Protein AF-A0A2M7I496-F1 (afdb_monomer_lite)

Radius of gyration: 19.49 Å; chains: 1; bounding box: 47×35×45 Å

Structure (mmCIF, N/CA/C/O backbone):
data_AF-A0A2M7I496-F1
#
_entry.id   AF-A0A2M7I496-F1
#
loop_
_atom_site.group_PDB
_atom_site.id
_atom_site.type_symbol
_atom_site.label_atom_id
_atom_site.label_alt_id
_atom_site.label_comp_id
_atom_site.label_asym_id
_atom_site.label_entity_id
_atom_site.label_seq_id
_atom_site.pdbx_PDB_ins_code
_atom_site.Cartn_x
_atom_site.Cartn_y
_atom_site.Cartn_z
_atom_site.occupancy
_atom_site.B_iso_or_equiv
_atom_site.auth_seq_id
_atom_site.auth_comp_id
_atom_site.auth_asym_id
_atom_site.auth_atom_id
_atom_site.pdbx_PDB_model_num
ATOM 1 N N . MET A 1 1 ? 24.274 7.332 -17.872 1.00 49.00 1 MET A N 1
ATOM 2 C CA . MET A 1 1 ? 23.935 6.160 -17.037 1.00 49.00 1 MET A CA 1
ATOM 3 C C . MET A 1 1 ? 22.418 6.101 -16.946 1.00 49.00 1 MET A C 1
ATOM 5 O O . MET A 1 1 ? 21.825 7.113 -16.592 1.00 49.00 1 MET A O 1
ATOM 9 N N . ASP A 1 2 ? 21.800 5.009 -17.392 1.00 77.88 2 ASP A N 1
ATOM 10 C CA . ASP A 1 2 ? 20.340 4.876 -17.510 1.00 77.88 2 ASP A CA 1
ATOM 11 C C . ASP A 1 2 ? 19.653 5.018 -16.134 1.00 77.88 2 ASP A C 1
ATOM 13 O O . ASP A 1 2 ? 19.984 4.294 -15.193 1.00 77.88 2 ASP A O 1
ATOM 17 N N . LYS A 1 3 ? 18.731 5.982 -15.988 1.00 74.06 3 LYS A N 1
ATOM 18 C CA . LYS A 1 3 ? 18.031 6.258 -14.717 1.00 74.06 3 LYS A CA 1
ATOM 19 C C . LYS A 1 3 ? 17.221 5.048 -14.246 1.00 74.06 3 LYS A C 1
ATOM 21 O O . LYS A 1 3 ? 17.207 4.768 -13.048 1.00 74.06 3 LYS A O 1
ATOM 26 N N . ASN A 1 4 ? 16.631 4.299 -15.181 1.00 83.25 4 ASN A N 1
ATOM 27 C CA . ASN A 1 4 ? 15.851 3.100 -14.876 1.00 83.25 4 ASN A CA 1
ATOM 28 C C . ASN A 1 4 ? 16.735 2.002 -14.274 1.00 83.25 4 ASN A C 1
ATOM 30 O O . ASN A 1 4 ? 16.333 1.311 -13.339 1.00 83.25 4 ASN A O 1
ATOM 34 N N . LYS A 1 5 ? 17.977 1.894 -14.754 1.00 86.38 5 LYS A N 1
ATOM 35 C CA . LYS A 1 5 ? 18.967 0.975 -14.193 1.00 86.38 5 LYS A CA 1
ATOM 36 C C . LYS A 1 5 ? 19.312 1.343 -12.747 1.00 86.38 5 LYS A C 1
ATOM 38 O O . LYS A 1 5 ? 19.296 0.476 -11.881 1.00 86.38 5 LYS A O 1
ATOM 43 N N . LYS A 1 6 ? 19.523 2.634 -12.464 1.00 89.19 6 LYS A N 1
ATOM 44 C CA . LYS A 1 6 ? 19.881 3.115 -11.119 1.00 89.19 6 LYS A CA 1
ATOM 45 C C . LYS A 1 6 ? 18.784 2.853 -10.078 1.00 89.19 6 LYS A C 1
ATOM 47 O O . LYS A 1 6 ? 19.089 2.414 -8.972 1.00 89.19 6 LYS A O 1
ATOM 52 N N . ILE A 1 7 ? 17.514 3.115 -10.401 1.00 91.38 7 ILE A N 1
ATOM 53 C CA . ILE A 1 7 ? 16.410 2.850 -9.460 1.00 91.38 7 ILE A CA 1
ATOM 54 C C . ILE A 1 7 ? 16.188 1.343 -9.258 1.00 91.38 7 ILE A C 1
ATOM 56 O O . ILE A 1 7 ? 15.962 0.908 -8.129 1.00 91.38 7 ILE A O 1
ATOM 60 N N . LYS A 1 8 ? 16.346 0.527 -10.312 1.00 92.88 8 LYS A N 1
ATOM 61 C CA . LYS A 1 8 ? 16.285 -0.939 -10.205 1.00 92.88 8 LYS A CA 1
ATOM 62 C C . LYS A 1 8 ? 17.378 -1.477 -9.278 1.00 92.88 8 LYS A C 1
ATOM 64 O O . LYS A 1 8 ? 17.074 -2.247 -8.373 1.00 92.88 8 LYS A O 1
ATOM 69 N N . GLU A 1 9 ? 18.618 -1.017 -9.443 1.00 92.56 9 GLU A N 1
ATOM 70 C CA . GLU A 1 9 ? 19.739 -1.343 -8.546 1.00 92.56 9 GLU A CA 1
ATOM 71 C C . GLU A 1 9 ? 19.447 -0.929 -7.095 1.00 92.56 9 GLU A C 1
ATOM 73 O O . GLU A 1 9 ? 19.696 -1.698 -6.168 1.00 92.56 9 GLU A O 1
ATOM 78 N N . SER A 1 10 ? 18.851 0.250 -6.886 1.00 91.75 10 SER A N 1
ATOM 79 C CA . SER A 1 10 ? 18.444 0.703 -5.552 1.00 91.75 10 SER A CA 1
ATOM 80 C C . SER A 1 10 ? 17.416 -0.231 -4.908 1.00 91.75 10 SER A C 1
ATOM 82 O O . SER A 1 10 ? 17.556 -0.568 -3.733 1.00 91.75 10 SER A O 1
ATOM 84 N N . PHE A 1 11 ? 16.395 -0.669 -5.649 1.00 92.69 11 PHE A N 1
ATOM 85 C CA . PHE A 1 11 ? 15.399 -1.614 -5.139 1.00 92.69 11 PHE A CA 1
ATOM 86 C C . PHE A 1 11 ? 15.994 -2.990 -4.843 1.00 92.69 11 PHE A C 1
ATOM 88 O O . PHE A 1 11 ? 15.636 -3.596 -3.834 1.00 92.69 11 PHE A O 1
ATOM 95 N N . ILE A 1 12 ? 16.939 -3.448 -5.667 1.00 93.81 12 ILE A N 1
ATOM 96 C CA . ILE A 1 12 ? 17.651 -4.707 -5.434 1.00 93.81 12 ILE A CA 1
ATOM 97 C C . ILE A 1 12 ? 18.432 -4.653 -4.118 1.00 93.81 12 ILE A C 1
ATOM 99 O O . ILE A 1 12 ? 18.271 -5.523 -3.263 1.00 93.81 12 ILE A O 1
ATOM 103 N N . ASN A 1 13 ? 19.213 -3.593 -3.908 1.00 92.38 13 ASN A N 1
ATOM 104 C CA . ASN A 1 13 ? 19.984 -3.416 -2.677 1.00 92.38 13 ASN A CA 1
ATOM 105 C C . ASN A 1 13 ? 19.078 -3.338 -1.442 1.00 92.38 13 ASN A C 1
ATOM 107 O O . ASN A 1 13 ? 19.348 -3.966 -0.419 1.00 92.38 13 ASN A O 1
ATOM 111 N N . ASN A 1 14 ? 17.976 -2.602 -1.553 1.00 91.19 14 ASN A N 1
ATOM 112 C CA . ASN A 1 14 ? 16.990 -2.471 -0.490 1.00 91.19 14 ASN A CA 1
ATOM 113 C C . ASN A 1 14 ? 16.343 -3.809 -0.107 1.00 91.19 14 ASN A C 1
ATOM 115 O O . ASN A 1 14 ? 16.140 -4.067 1.081 1.00 91.19 14 ASN A O 1
ATOM 119 N N . PHE A 1 15 ? 16.051 -4.671 -1.085 1.00 91.62 15 PHE A N 1
ATOM 120 C CA . PHE A 1 15 ? 15.524 -6.007 -0.820 1.00 91.62 15 PHE A CA 1
ATOM 121 C C . PHE A 1 15 ? 16.528 -6.855 -0.033 1.00 91.62 15 PHE A C 1
ATOM 123 O O . PHE A 1 15 ? 16.163 -7.423 0.991 1.00 91.62 15 PHE A O 1
ATOM 130 N N . HIS A 1 16 ? 17.808 -6.848 -0.412 1.00 90.94 16 HIS A N 1
ATOM 131 C CA . HIS A 1 16 ? 18.843 -7.570 0.337 1.00 90.94 16 HIS A CA 1
ATOM 132 C C . HIS A 1 16 ? 19.027 -7.047 1.770 1.00 90.94 16 HIS A C 1
ATOM 134 O O . HIS A 1 16 ? 19.195 -7.830 2.706 1.00 90.94 16 HIS A O 1
ATOM 140 N N . ILE A 1 17 ? 18.951 -5.726 1.979 1.00 89.50 17 ILE A N 1
ATOM 141 C CA . ILE A 1 17 ? 18.966 -5.136 3.328 1.00 89.50 17 ILE A CA 1
ATOM 142 C C . ILE A 1 17 ? 17.768 -5.631 4.146 1.00 89.50 17 ILE A C 1
ATOM 144 O O . ILE A 1 17 ? 17.919 -5.938 5.329 1.00 89.50 17 ILE A O 1
ATOM 148 N N . PHE A 1 18 ? 16.585 -5.700 3.534 1.00 87.62 18 PHE A N 1
ATOM 149 C CA . PHE A 1 18 ? 15.388 -6.243 4.167 1.00 87.62 18 PHE A CA 1
ATOM 150 C C . PHE A 1 18 ? 15.558 -7.724 4.531 1.00 87.62 18 PHE A C 1
ATOM 152 O O . PHE A 1 18 ? 15.285 -8.089 5.673 1.00 87.62 18 PHE A O 1
ATOM 159 N N . GLU A 1 19 ? 16.068 -8.558 3.621 1.00 87.56 19 GLU A N 1
ATOM 160 C CA . GLU A 1 19 ? 16.284 -9.990 3.870 1.00 87.56 19 GLU A CA 1
ATOM 161 C C . GLU A 1 19 ? 17.210 -10.243 5.062 1.00 87.56 19 GLU A C 1
ATOM 163 O O . GLU A 1 19 ? 16.903 -11.067 5.925 1.00 87.56 19 GLU A O 1
ATOM 168 N N . ASN A 1 20 ? 18.298 -9.476 5.170 1.00 85.75 20 ASN A N 1
ATOM 169 C CA . ASN A 1 20 ? 19.245 -9.585 6.281 1.00 85.75 20 ASN A CA 1
ATOM 170 C C . ASN A 1 20 ? 18.620 -9.258 7.649 1.00 85.75 20 ASN A C 1
ATOM 172 O O . ASN A 1 20 ? 19.147 -9.673 8.679 1.00 85.75 20 ASN A O 1
ATOM 176 N N . LYS A 1 21 ? 17.496 -8.530 7.681 1.00 85.06 21 LYS A N 1
ATOM 177 C CA . LYS A 1 21 ? 16.779 -8.170 8.914 1.00 85.06 21 LYS A CA 1
ATOM 178 C C . LYS A 1 21 ? 15.728 -9.205 9.334 1.00 85.06 21 LYS A C 1
ATOM 180 O O . LYS A 1 21 ? 15.143 -9.053 10.403 1.00 85.06 21 LYS A O 1
ATOM 185 N N . LEU A 1 22 ? 15.471 -10.247 8.535 1.00 80.06 22 LEU A N 1
ATOM 186 C CA . LEU A 1 22 ? 14.339 -11.158 8.752 1.00 80.06 22 LEU A CA 1
ATOM 187 C C . LEU A 1 22 ? 14.474 -12.131 9.940 1.00 80.06 22 LEU A C 1
ATOM 189 O O . LEU A 1 22 ? 13.522 -12.855 10.189 1.00 80.06 22 LEU A O 1
ATOM 193 N N . ASN A 1 23 ? 15.587 -12.168 10.687 1.00 67.00 23 ASN A N 1
ATOM 194 C CA . ASN A 1 23 ? 15.744 -12.851 11.993 1.00 67.00 23 ASN A CA 1
ATOM 195 C C . ASN A 1 23 ? 14.908 -14.146 12.209 1.00 67.00 23 ASN A C 1
ATOM 197 O O . ASN A 1 23 ? 14.233 -14.295 13.226 1.00 67.00 23 ASN A O 1
ATOM 201 N N . GLY A 1 24 ? 14.951 -15.093 11.260 1.00 64.44 24 GLY A N 1
ATOM 202 C CA . GLY A 1 24 ? 14.244 -16.385 11.328 1.00 64.44 24 GLY A CA 1
ATOM 203 C C . GLY A 1 24 ? 12.988 -16.514 10.451 1.00 64.44 24 GLY A C 1
ATOM 204 O O . GLY A 1 24 ? 12.636 -17.633 10.085 1.00 64.44 24 GLY A O 1
ATOM 205 N N . GLU A 1 25 ? 12.374 -15.409 10.015 1.00 68.69 25 GLU A N 1
ATOM 206 C CA . GLU A 1 25 ? 11.255 -15.395 9.050 1.00 68.69 25 GLU A CA 1
ATOM 207 C C . GLU A 1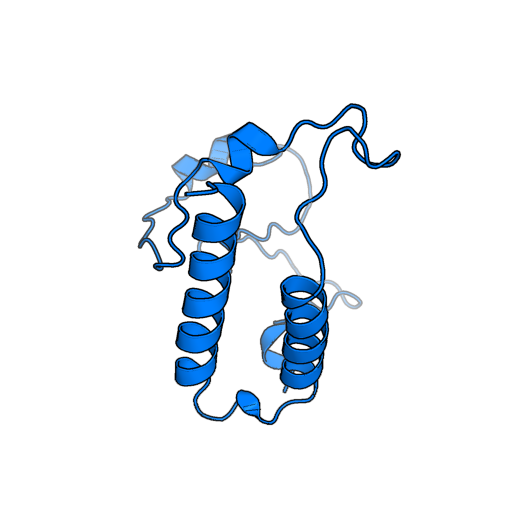 25 ? 11.703 -15.745 7.614 1.00 68.69 25 GLU A C 1
ATOM 209 O O . GLU A 1 25 ? 10.878 -16.049 6.754 1.00 68.69 25 GLU A O 1
ATOM 214 N N . SER A 1 26 ? 13.013 -15.770 7.346 1.00 68.31 26 SER A N 1
ATOM 215 C CA . SER A 1 26 ? 13.592 -16.163 6.051 1.00 68.31 26 SER A CA 1
ATOM 216 C C . SER A 1 26 ? 13.403 -17.646 5.701 1.00 68.31 26 SER A C 1
ATOM 218 O O . SER A 1 26 ? 13.732 -18.068 4.597 1.00 68.31 26 SER A O 1
ATOM 220 N N . LYS A 1 27 ? 12.875 -18.461 6.621 1.00 70.06 27 LYS A N 1
ATOM 221 C CA . LYS A 1 27 ? 12.582 -19.884 6.386 1.00 70.06 27 LYS A CA 1
ATOM 222 C C . LYS A 1 27 ? 11.098 -20.180 6.150 1.00 70.06 27 LYS A C 1
ATOM 224 O O . LYS A 1 27 ? 10.772 -21.326 5.868 1.00 70.06 27 LYS A O 1
ATOM 229 N N . GLY A 1 28 ? 10.219 -19.182 6.276 1.00 76.56 28 GLY A N 1
ATOM 230 C CA . GLY A 1 28 ? 8.777 -19.362 6.091 1.00 76.56 28 GLY A CA 1
ATOM 231 C C . GLY A 1 28 ? 8.373 -19.462 4.617 1.00 76.56 28 GLY A C 1
ATOM 232 O O . GLY A 1 28 ? 9.011 -18.871 3.739 1.00 76.56 28 GLY A O 1
ATOM 233 N N . ASP A 1 29 ? 7.264 -20.146 4.337 1.00 80.56 29 ASP A N 1
ATOM 234 C CA . ASP A 1 29 ? 6.740 -20.333 2.972 1.00 80.56 29 ASP A CA 1
ATOM 235 C C . ASP A 1 29 ? 6.429 -19.002 2.269 1.00 80.56 29 ASP A C 1
ATOM 237 O O . ASP A 1 29 ? 6.590 -18.848 1.053 1.00 80.56 29 ASP A O 1
ATOM 241 N N . PHE A 1 30 ? 6.051 -17.979 3.036 1.00 83.12 30 PHE A N 1
ATOM 242 C CA . PHE A 1 30 ? 5.799 -16.658 2.475 1.00 83.12 30 PHE A CA 1
ATOM 243 C C . PHE A 1 30 ? 7.080 -15.950 2.012 1.00 83.12 30 PHE A C 1
ATOM 245 O O . PHE A 1 30 ? 7.056 -15.190 1.042 1.00 83.12 30 PHE A O 1
ATOM 252 N N . HIS A 1 31 ? 8.227 -16.220 2.644 1.00 86.81 31 HIS A N 1
ATOM 253 C CA . HIS A 1 31 ? 9.508 -15.696 2.171 1.00 86.81 31 HIS A CA 1
ATOM 254 C C . HIS A 1 31 ? 9.888 -16.293 0.810 1.00 86.81 31 HIS A C 1
ATOM 256 O O . HIS A 1 31 ? 10.357 -15.563 -0.061 1.00 86.81 31 HIS A O 1
ATOM 262 N N . LYS A 1 32 ? 9.572 -17.572 0.561 1.00 88.38 32 LYS A N 1
ATOM 263 C CA . LYS A 1 32 ? 9.733 -18.179 -0.770 1.00 88.38 32 LYS A CA 1
ATOM 264 C C . LYS A 1 32 ? 8.940 -17.419 -1.838 1.00 88.38 32 LYS A C 1
ATOM 266 O O . LYS A 1 32 ? 9.496 -17.081 -2.878 1.00 88.38 32 LYS A O 1
ATOM 271 N N . THR A 1 33 ? 7.687 -17.068 -1.541 1.00 90.06 33 THR A N 1
ATOM 272 C CA . THR A 1 33 ? 6.849 -16.253 -2.442 1.00 90.06 33 THR A CA 1
ATOM 273 C C . THR A 1 33 ? 7.486 -14.890 -2.731 1.00 90.06 33 THR A C 1
ATOM 275 O O . THR A 1 33 ? 7.527 -14.463 -3.885 1.00 90.06 33 THR A O 1
ATOM 278 N N . ARG A 1 34 ? 8.043 -14.220 -1.709 1.00 91.06 34 ARG A N 1
ATOM 279 C CA . ARG A 1 34 ? 8.777 -12.954 -1.897 1.00 91.06 34 ARG A CA 1
ATOM 280 C C . ARG A 1 34 ? 9.988 -13.131 -2.811 1.00 91.06 34 ARG A C 1
ATOM 282 O O . ARG A 1 34 ? 10.178 -12.316 -3.708 1.00 91.06 34 ARG A O 1
ATOM 289 N N . ASN A 1 35 ? 10.763 -14.196 -2.625 1.00 92.94 35 ASN A N 1
ATOM 290 C CA . ASN A 1 35 ? 11.950 -14.465 -3.435 1.00 92.94 35 ASN A CA 1
ATOM 291 C C . ASN A 1 35 ? 11.600 -14.775 -4.888 1.00 92.94 35 ASN A C 1
ATOM 293 O O . ASN A 1 35 ? 12.282 -14.300 -5.792 1.00 92.94 35 ASN A O 1
ATOM 297 N N . ASP A 1 36 ? 10.531 -15.528 -5.138 1.00 94.50 36 ASP A N 1
ATOM 298 C CA . ASP A 1 36 ? 10.092 -15.824 -6.501 1.00 94.50 36 ASP A CA 1
ATOM 299 C C . ASP A 1 36 ? 9.554 -14.565 -7.205 1.00 94.50 36 ASP A C 1
ATOM 301 O O . ASP A 1 36 ? 9.910 -14.302 -8.356 1.00 94.50 36 ASP A O 1
ATOM 305 N N . ALA A 1 37 ? 8.801 -13.715 -6.498 1.00 95.06 37 ALA A N 1
ATOM 306 C CA . ALA A 1 37 ? 8.400 -12.404 -7.011 1.00 95.06 37 ALA A CA 1
ATOM 307 C C . ALA A 1 37 ? 9.611 -11.492 -7.283 1.00 95.06 37 ALA A C 1
ATOM 309 O O . ALA A 1 37 ? 9.662 -10.816 -8.312 1.00 95.06 37 ALA A O 1
ATOM 310 N N . PHE A 1 38 ? 10.611 -11.504 -6.400 1.00 95.69 38 PHE A N 1
ATOM 311 C CA . PHE A 1 38 ? 11.823 -10.708 -6.559 1.00 95.69 38 PHE A CA 1
ATOM 312 C C . PHE A 1 38 ? 12.683 -11.183 -7.739 1.00 95.69 38 PHE A C 1
ATOM 314 O O . PHE A 1 38 ? 13.139 -10.351 -8.518 1.00 95.69 38 PHE A O 1
ATOM 321 N N . LYS A 1 39 ? 12.825 -12.498 -7.961 1.00 96.25 39 LYS A N 1
ATOM 322 C CA . LYS A 1 39 ? 13.478 -13.046 -9.169 1.00 96.25 39 LYS A CA 1
ATOM 323 C C . LYS A 1 39 ? 12.791 -12.568 -10.448 1.00 96.25 39 LYS A C 1
ATOM 325 O O . LYS A 1 39 ? 13.457 -12.192 -11.411 1.00 96.25 39 LYS A O 1
ATOM 330 N N . ASN A 1 40 ? 11.457 -12.558 -10.466 1.00 96.44 40 ASN A N 1
ATOM 331 C CA . ASN A 1 40 ? 10.712 -12.026 -11.605 1.00 96.44 40 ASN A CA 1
ATOM 332 C C . ASN A 1 40 ? 11.004 -10.533 -11.796 1.00 96.44 40 ASN A C 1
ATOM 334 O O . ASN A 1 40 ? 11.299 -10.107 -12.908 1.00 96.44 40 ASN A O 1
ATOM 338 N N . PHE A 1 41 ? 11.008 -9.750 -10.715 1.00 95.88 41 PHE A N 1
ATOM 339 C CA . PHE A 1 41 ? 11.363 -8.332 -10.758 1.00 95.88 41 PHE A CA 1
ATOM 340 C C . PHE A 1 41 ? 12.788 -8.083 -11.284 1.00 95.88 41 PHE A C 1
ATOM 342 O O . PHE A 1 41 ? 12.997 -7.169 -12.080 1.00 95.88 41 PHE A O 1
ATOM 349 N N . THR A 1 42 ? 13.779 -8.893 -10.898 1.00 95.00 42 THR A N 1
ATOM 350 C CA . THR A 1 42 ? 15.150 -8.725 -11.407 1.00 95.00 42 THR A CA 1
ATOM 351 C C . THR A 1 42 ? 15.252 -9.057 -12.894 1.00 95.00 42 THR A C 1
ATOM 353 O O . THR A 1 42 ? 15.970 -8.365 -13.618 1.00 95.00 42 THR A O 1
ATOM 356 N N . ASN A 1 43 ? 14.495 -10.054 -13.361 1.00 94.75 43 ASN A N 1
ATOM 357 C CA . ASN A 1 43 ? 14.501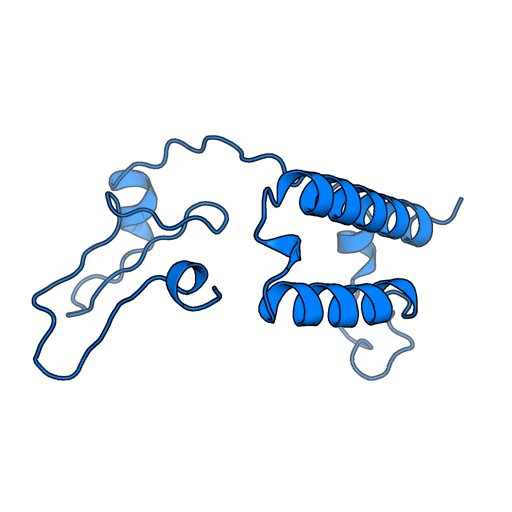 -10.509 -14.754 1.00 94.75 43 ASN A CA 1
ATOM 358 C C . ASN A 1 43 ? 13.688 -9.615 -15.705 1.00 94.75 43 ASN A C 1
ATOM 360 O O . ASN A 1 43 ? 13.979 -9.582 -16.896 1.00 94.75 43 ASN A O 1
ATOM 364 N N . LEU A 1 44 ? 12.681 -8.898 -15.200 1.00 93.50 44 LEU A N 1
ATOM 365 C CA . LEU A 1 44 ? 11.812 -8.029 -15.997 1.00 93.50 44 LEU A CA 1
ATOM 366 C C . LEU A 1 44 ? 12.295 -6.579 -15.983 1.00 93.50 44 LEU A C 1
ATOM 368 O O . LEU A 1 44 ? 12.716 -6.064 -14.950 1.00 93.50 44 LEU A O 1
ATOM 372 N N . ASP A 1 45 ? 12.191 -5.885 -17.110 1.00 92.06 45 ASP A N 1
ATOM 373 C CA . ASP A 1 45 ? 12.400 -4.437 -17.154 1.00 92.06 45 ASP A CA 1
ATOM 374 C C . ASP A 1 45 ? 11.139 -3.671 -16.753 1.00 92.06 45 ASP A C 1
ATOM 376 O O . ASP A 1 45 ? 10.021 -4.189 -16.810 1.00 92.06 45 ASP A O 1
ATOM 380 N N . PHE A 1 46 ? 11.318 -2.410 -16.351 1.00 93.75 46 PHE A N 1
ATOM 381 C CA . PHE A 1 46 ? 10.174 -1.541 -16.123 1.00 93.75 46 PHE A CA 1
ATOM 382 C C . PHE A 1 46 ? 9.392 -1.345 -17.426 1.00 93.75 46 PHE A C 1
ATOM 384 O O . PHE A 1 46 ? 10.000 -1.108 -18.479 1.00 93.75 46 PHE A O 1
ATOM 391 N N . PRO A 1 47 ? 8.054 -1.395 -17.365 1.00 94.06 47 PRO A N 1
ATOM 392 C CA . PRO A 1 47 ? 7.247 -1.178 -18.543 1.00 94.06 47 PRO A CA 1
ATOM 393 C C . PRO A 1 47 ? 7.396 0.256 -19.051 1.00 94.06 47 PRO A C 1
ATOM 395 O O . PRO A 1 47 ? 7.717 1.196 -18.323 1.00 94.06 47 PRO A O 1
ATOM 398 N N . ASN A 1 48 ? 7.157 0.433 -20.338 1.00 92.44 48 ASN A N 1
ATOM 399 C CA . ASN A 1 48 ? 7.137 1.728 -20.993 1.00 92.44 48 ASN A CA 1
ATOM 400 C C . ASN A 1 48 ? 5.973 1.780 -21.988 1.00 92.44 48 ASN A C 1
ATOM 402 O O . ASN A 1 48 ? 5.282 0.789 -22.201 1.00 92.44 48 ASN A O 1
ATOM 406 N N . SER A 1 49 ? 5.761 2.926 -22.631 1.00 93.00 49 SER A N 1
ATOM 407 C CA . SER A 1 49 ? 4.637 3.124 -23.556 1.00 93.00 49 SER A CA 1
ATOM 408 C C . SER A 1 49 ? 4.658 2.231 -24.807 1.00 93.00 49 SER A C 1
ATOM 410 O O . SER A 1 49 ? 3.681 2.226 -25.552 1.00 93.00 49 SER A O 1
ATOM 412 N N . LYS A 1 50 ? 5.739 1.471 -25.054 1.00 92.75 50 LYS A N 1
ATOM 413 C CA . LYS A 1 50 ? 5.781 0.427 -26.092 1.00 92.75 50 LYS A CA 1
ATOM 414 C C . LYS A 1 50 ? 5.111 -0.875 -25.647 1.00 92.75 50 LYS A C 1
ATOM 416 O O . LYS A 1 50 ? 4.766 -1.682 -26.501 1.00 92.75 50 LYS A O 1
ATOM 421 N N . ASN A 1 51 ? 4.951 -1.105 -24.344 1.00 94.94 51 ASN A N 1
ATOM 422 C CA . ASN A 1 51 ? 4.159 -2.216 -23.830 1.00 94.94 51 ASN A CA 1
ATOM 423 C C . ASN A 1 51 ? 2.673 -1.851 -23.963 1.00 94.94 51 ASN A C 1
ATOM 425 O O . ASN A 1 51 ? 2.268 -0.798 -23.475 1.00 94.94 51 ASN A O 1
ATOM 429 N N . GLU A 1 52 ? 1.867 -2.706 -24.603 1.00 95.38 52 GLU A N 1
ATOM 430 C CA . GLU A 1 52 ? 0.451 -2.413 -24.896 1.00 95.38 52 GLU A CA 1
ATOM 431 C C . GLU A 1 52 ? -0.346 -2.049 -23.634 1.00 95.38 52 GLU A C 1
ATOM 433 O O . GLU A 1 52 ? -0.998 -1.005 -23.604 1.00 95.38 52 GLU A O 1
ATOM 438 N N . GLU A 1 53 ? -0.165 -2.818 -22.556 1.00 95.38 53 GLU A N 1
ATOM 439 C CA . GLU A 1 53 ? -0.772 -2.590 -21.232 1.00 95.38 53 GLU A CA 1
ATOM 440 C C . GLU A 1 53 ? -0.396 -1.236 -20.590 1.00 95.38 53 GLU A C 1
ATOM 442 O O . GLU A 1 53 ? -1.056 -0.778 -19.662 1.00 95.38 53 GLU A O 1
ATOM 447 N N . TRP A 1 54 ? 0.663 -0.574 -21.072 1.00 95.62 54 TRP A N 1
ATOM 448 C CA . TRP A 1 54 ? 1.200 0.677 -20.514 1.00 95.62 54 TRP A CA 1
ATOM 449 C C . TRP A 1 54 ? 1.193 1.839 -21.508 1.00 95.62 54 TRP A C 1
ATOM 451 O O . TRP A 1 54 ? 1.732 2.911 -21.218 1.00 95.62 54 TRP A O 1
ATOM 461 N N . LYS A 1 55 ? 0.553 1.671 -22.671 1.00 95.31 55 LYS A N 1
ATOM 462 C CA . LYS A 1 55 ? 0.523 2.667 -23.753 1.00 95.31 55 LYS A CA 1
ATOM 463 C C . LYS A 1 55 ? 0.092 4.058 -23.281 1.00 95.31 55 LYS A C 1
ATOM 465 O O . LYS A 1 55 ? 0.619 5.063 -23.758 1.00 95.31 55 LYS A O 1
ATOM 470 N N . TYR A 1 56 ? -0.839 4.108 -22.329 1.00 96.06 56 TYR A N 1
ATOM 471 C CA . TYR A 1 56 ? -1.433 5.342 -21.809 1.00 96.06 56 TYR A CA 1
ATOM 472 C C . TYR A 1 56 ? -1.012 5.670 -20.368 1.00 96.06 56 TYR A C 1
ATOM 474 O O . TYR A 1 56 ? -1.521 6.621 -19.781 1.00 96.06 56 TYR A O 1
ATOM 482 N N . THR A 1 57 ? -0.059 4.926 -19.800 1.00 95.38 57 THR A N 1
ATOM 483 C CA . THR A 1 57 ? 0.401 5.109 -18.417 1.00 95.38 57 THR A CA 1
ATOM 484 C C . THR A 1 57 ? 1.915 5.291 -18.397 1.00 95.38 57 THR A C 1
ATOM 486 O O . THR A 1 57 ? 2.688 4.344 -18.272 1.00 95.38 57 THR A O 1
ATOM 489 N N . ASN A 1 58 ? 2.359 6.543 -18.529 1.00 92.94 58 ASN A N 1
ATOM 490 C CA . ASN A 1 58 ? 3.780 6.871 -18.491 1.00 92.94 58 ASN A CA 1
ATOM 491 C C . ASN A 1 58 ? 4.327 6.821 -17.055 1.00 92.94 58 ASN A C 1
ATOM 493 O O . ASN A 1 58 ? 4.093 7.737 -16.268 1.00 92.94 58 ASN A O 1
ATOM 497 N N . ILE A 1 59 ? 5.117 5.792 -16.741 1.00 93.12 59 ILE A N 1
ATOM 498 C CA . ILE A 1 59 ? 5.760 5.638 -15.428 1.00 93.12 59 ILE A CA 1
ATOM 499 C C . ILE A 1 59 ? 7.163 6.249 -15.332 1.00 93.12 59 ILE A C 1
ATOM 501 O O . ILE A 1 59 ? 7.757 6.233 -14.257 1.00 93.12 59 ILE A O 1
ATOM 505 N N . ALA A 1 60 ? 7.707 6.829 -16.406 1.00 91.56 60 ALA A N 1
ATOM 506 C CA . ALA A 1 60 ? 9.036 7.445 -16.364 1.00 91.56 60 ALA A CA 1
ATOM 507 C C . ALA A 1 60 ? 9.194 8.514 -15.254 1.00 91.56 60 ALA A C 1
ATOM 509 O O . ALA A 1 60 ? 10.249 8.536 -14.615 1.00 91.56 60 ALA A O 1
ATOM 510 N N . PRO A 1 61 ? 8.181 9.358 -14.945 1.00 91.94 61 PRO A N 1
ATOM 511 C CA . PRO A 1 61 ? 8.268 10.285 -13.816 1.00 91.94 61 PRO A CA 1
ATOM 512 C C . PRO A 1 61 ? 8.408 9.574 -12.466 1.00 91.94 61 PRO A C 1
ATOM 514 O O . PRO A 1 61 ? 9.193 10.015 -11.628 1.00 91.94 61 PRO A O 1
ATOM 517 N N . LEU A 1 62 ? 7.708 8.452 -12.268 1.00 90.75 62 LEU A N 1
ATOM 518 C CA . LEU A 1 62 ? 7.792 7.648 -11.047 1.00 90.75 62 LEU A CA 1
ATOM 519 C C . LEU A 1 62 ? 9.195 7.050 -10.879 1.00 90.75 62 LEU A C 1
ATOM 521 O O . LEU A 1 62 ? 9.787 7.151 -9.810 1.00 90.75 62 LEU A O 1
ATOM 525 N N . LEU A 1 63 ? 9.763 6.506 -11.958 1.00 90.75 63 LEU A N 1
ATOM 526 C CA . LEU A 1 63 ? 11.104 5.906 -11.961 1.00 90.75 63 LEU A CA 1
ATOM 527 C C . LEU A 1 63 ? 12.236 6.928 -11.791 1.00 90.75 63 LEU A C 1
ATOM 529 O O . LEU A 1 63 ? 13.381 6.558 -11.543 1.00 90.75 63 LEU A O 1
ATOM 533 N N . SER A 1 64 ? 11.928 8.218 -11.938 1.00 89.06 64 SER A N 1
ATOM 534 C CA . SER A 1 64 ? 12.891 9.296 -11.715 1.00 89.06 64 SER A CA 1
ATOM 535 C C . SER A 1 64 ? 13.023 9.711 -10.244 1.00 89.06 64 SER A C 1
ATOM 537 O O . SER A 1 64 ? 13.941 10.465 -9.919 1.00 89.06 64 SER A O 1
ATOM 539 N N . GLN A 1 65 ? 12.133 9.223 -9.373 1.00 88.38 65 GLN A N 1
ATOM 540 C CA . GLN A 1 65 ? 12.140 9.513 -7.940 1.00 88.38 65 GLN A CA 1
ATOM 541 C C . GLN A 1 65 ? 13.167 8.660 -7.186 1.00 88.38 65 GLN A C 1
ATOM 543 O O . GLN A 1 65 ? 13.554 7.575 -7.621 1.00 88.38 65 GLN A O 1
ATOM 548 N N . ILE A 1 66 ? 13.583 9.150 -6.018 1.00 84.19 66 ILE A N 1
ATOM 549 C CA . ILE A 1 66 ? 14.384 8.387 -5.059 1.00 84.19 66 ILE A CA 1
ATOM 550 C C . ILE A 1 66 ? 13.437 7.884 -3.975 1.00 84.19 66 ILE A C 1
ATOM 552 O O . 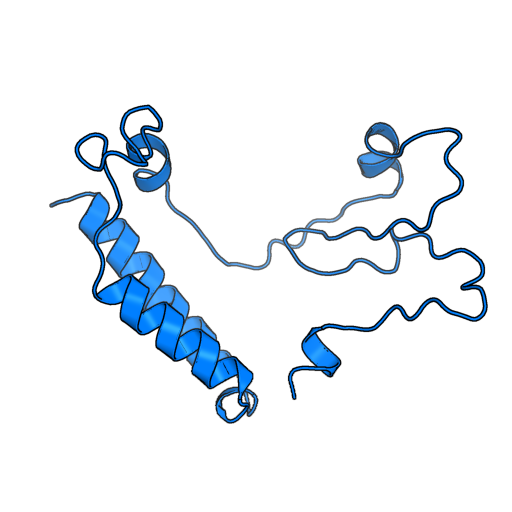ILE A 1 66 ? 12.768 8.678 -3.318 1.00 84.19 66 ILE A O 1
ATOM 556 N N . PHE A 1 67 ? 13.395 6.570 -3.786 1.00 85.69 67 PHE A N 1
ATOM 557 C CA . PHE A 1 67 ? 12.581 5.936 -2.756 1.00 85.69 67 PHE A CA 1
ATOM 558 C C . PHE A 1 67 ? 13.452 5.568 -1.557 1.00 85.69 67 PHE A C 1
ATOM 560 O O . PHE A 1 67 ? 14.508 4.957 -1.725 1.00 85.69 67 PHE A O 1
ATOM 567 N N . SER A 1 68 ? 12.977 5.893 -0.355 1.00 79.62 68 SER A N 1
ATOM 568 C CA . SER A 1 68 ? 13.488 5.327 0.894 1.00 79.62 68 SER A CA 1
ATOM 569 C C . SER A 1 68 ? 12.430 4.418 1.520 1.00 79.62 68 SER A C 1
ATOM 571 O O . SER A 1 68 ? 11.233 4.665 1.384 1.00 79.62 68 SER A O 1
ATOM 573 N N . ILE A 1 69 ? 12.891 3.354 2.177 1.00 73.69 69 ILE A N 1
ATOM 574 C CA . ILE A 1 69 ? 12.068 2.373 2.907 1.00 73.69 69 ILE A CA 1
ATOM 575 C C . ILE A 1 69 ? 12.166 2.611 4.422 1.00 73.69 69 ILE A C 1
ATOM 577 O O . ILE A 1 69 ? 11.597 1.865 5.217 1.00 73.69 69 ILE A O 1
ATOM 581 N N . ASP A 1 70 ? 12.892 3.644 4.851 1.00 72.69 70 ASP A N 1
ATOM 582 C CA . ASP A 1 70 ? 13.032 3.945 6.268 1.00 72.69 70 ASP A CA 1
ATOM 583 C C . ASP A 1 70 ? 11.659 4.159 6.909 1.00 72.69 70 ASP A C 1
ATOM 585 O O . ASP A 1 70 ? 10.795 4.855 6.368 1.00 72.69 70 ASP A O 1
ATOM 589 N N . LYS A 1 71 ? 11.458 3.546 8.082 1.00 67.31 71 LYS A N 1
ATOM 590 C CA . LYS A 1 71 ? 10.273 3.812 8.893 1.00 67.31 71 LYS A CA 1
ATOM 591 C C . LYS A 1 71 ? 10.339 5.263 9.338 1.00 67.31 71 LYS A C 1
ATOM 593 O O . LYS A 1 71 ? 11.113 5.617 10.222 1.00 67.31 71 LYS A O 1
ATOM 598 N N . VAL A 1 72 ? 9.541 6.100 8.693 1.00 71.19 72 VAL A N 1
ATOM 599 C CA . VAL A 1 72 ? 9.347 7.475 9.131 1.00 71.19 72 VAL A CA 1
ATOM 600 C C . VAL A 1 72 ? 8.363 7.437 10.288 1.00 71.19 72 VAL A C 1
ATOM 602 O O . VAL A 1 72 ? 7.172 7.181 10.075 1.00 71.19 72 VAL A O 1
ATOM 605 N N . ASP A 1 73 ? 8.861 7.695 11.498 1.00 72.31 73 ASP A N 1
ATOM 606 C CA . ASP A 1 73 ? 8.026 7.912 12.678 1.00 72.31 73 ASP A CA 1
ATOM 607 C C . ASP A 1 73 ? 7.072 9.074 12.400 1.00 72.31 73 ASP A C 1
ATOM 609 O O . ASP A 1 73 ? 7.425 10.253 12.450 1.00 72.31 73 ASP A O 1
ATOM 613 N N . SER A 1 74 ? 5.843 8.715 12.049 1.00 79.75 74 SER A N 1
ATOM 614 C CA . SER A 1 74 ? 4.795 9.656 11.692 1.00 79.75 74 SER A CA 1
ATOM 615 C C . SER A 1 74 ? 3.852 9.758 12.880 1.00 79.75 74 SER A C 1
ATOM 617 O O . SER A 1 74 ? 3.068 8.847 13.138 1.00 79.75 74 SER A O 1
ATOM 619 N N . LYS A 1 75 ? 3.941 10.859 13.630 1.00 86.69 75 LYS A N 1
ATOM 620 C CA . LYS A 1 75 ? 2.986 11.161 14.701 1.00 86.69 75 LYS A CA 1
ATOM 621 C C . LYS A 1 75 ? 1.693 11.668 14.067 1.00 86.69 75 LYS A C 1
ATOM 623 O O . LYS A 1 75 ? 1.578 12.854 13.783 1.00 86.69 75 LYS A O 1
ATOM 628 N N . ILE A 1 76 ? 0.767 10.749 13.810 1.00 92.75 76 ILE A N 1
ATOM 629 C CA . ILE A 1 76 ? -0.569 11.040 13.281 1.00 92.75 76 ILE A CA 1
ATOM 630 C C . ILE A 1 76 ? -1.572 10.989 14.431 1.00 92.75 76 ILE A C 1
ATOM 632 O O . ILE A 1 76 ? -1.626 10.006 15.167 1.00 92.75 76 ILE A O 1
ATOM 636 N N . SER A 1 77 ? -2.363 12.045 14.581 1.00 94.00 77 SER A N 1
ATOM 637 C CA . SER A 1 77 ? -3.411 12.154 15.593 1.00 94.00 77 SER A CA 1
ATOM 638 C C . SER A 1 77 ? -4.787 11.753 15.049 1.00 94.00 77 SER A C 1
ATOM 640 O O . SER A 1 77 ? -4.995 11.595 13.844 1.00 94.00 77 SER A O 1
ATOM 642 N N . LYS A 1 78 ? -5.771 11.627 15.947 1.00 92.19 78 LYS A N 1
ATOM 643 C CA . LYS A 1 78 ? -7.175 11.401 15.560 1.00 92.19 78 LYS A CA 1
ATOM 644 C C . LYS A 1 78 ? -7.754 12.568 14.756 1.00 92.19 78 LYS A C 1
ATOM 646 O O . LYS A 1 78 ? -8.563 12.341 13.859 1.00 92.19 78 LYS A O 1
ATOM 651 N N . ASP A 1 79 ? -7.320 13.793 15.042 1.00 94.19 79 ASP A N 1
ATOM 652 C CA . ASP A 1 79 ? -7.786 14.976 14.319 1.00 94.19 79 ASP A CA 1
ATOM 653 C C . ASP A 1 79 ? -7.267 14.996 12.876 1.00 94.19 79 ASP A C 1
ATOM 655 O O . ASP A 1 79 ? -8.017 15.343 11.962 1.00 94.19 79 ASP A O 1
ATOM 659 N N . ASP A 1 80 ? -6.037 14.522 12.640 1.00 93.94 80 ASP A N 1
ATOM 660 C CA . ASP A 1 80 ? -5.450 14.439 11.295 1.00 93.94 80 ASP A CA 1
ATOM 661 C C . ASP A 1 80 ? -6.240 13.511 10.364 1.00 93.94 80 ASP A C 1
ATOM 663 O O . ASP A 1 80 ? -6.345 13.765 9.158 1.00 93.94 80 ASP A O 1
ATOM 667 N N . ILE A 1 81 ? -6.811 12.435 10.920 1.00 93.50 81 ILE A N 1
ATOM 668 C CA . ILE A 1 81 ? -7.567 11.449 10.142 1.00 93.50 81 ILE A CA 1
ATOM 669 C C . ILE A 1 81 ? -9.051 11.783 10.011 1.00 93.50 81 ILE A C 1
ATOM 671 O O . ILE A 1 81 ? -9.707 11.246 9.120 1.00 93.50 81 ILE A O 1
ATOM 675 N N . LYS A 1 82 ? -9.585 12.675 10.856 1.00 92.12 82 LYS A N 1
ATOM 676 C CA . LYS A 1 82 ? -11.025 12.951 10.968 1.00 92.12 82 LYS A CA 1
ATOM 677 C C . LYS A 1 82 ? -11.672 13.277 9.622 1.00 92.12 82 LYS A C 1
ATOM 679 O O . LYS A 1 82 ? -12.746 12.772 9.325 1.00 92.12 82 LYS A O 1
ATOM 684 N N . LYS A 1 83 ? -10.985 14.052 8.778 1.00 92.62 83 LYS A N 1
ATOM 685 C CA . LYS A 1 83 ? -11.468 14.453 7.442 1.00 92.62 83 LYS A CA 1
ATOM 686 C C . LYS A 1 83 ? -11.567 13.310 6.422 1.00 92.62 83 LYS A C 1
ATOM 688 O O . LYS A 1 83 ? -12.189 13.489 5.382 1.00 92.62 83 LYS A O 1
ATOM 693 N N . TYR A 1 84 ? -10.910 12.180 6.678 1.00 91.38 84 TYR A N 1
ATOM 694 C CA . TYR A 1 84 ? -10.968 10.988 5.829 1.00 91.38 84 TYR A CA 1
ATOM 695 C C . TYR A 1 84 ? -11.974 9.957 6.353 1.00 91.38 84 TYR A C 1
ATOM 697 O O . TYR A 1 84 ? -12.234 8.963 5.676 1.00 91.38 84 TYR A O 1
ATOM 705 N N . LEU A 1 85 ? -12.523 10.167 7.555 1.00 90.50 85 LEU A N 1
ATOM 706 C CA . LEU A 1 85 ? -13.559 9.304 8.102 1.00 90.50 85 LEU A CA 1
ATOM 707 C C . LEU A 1 85 ? -14.890 9.610 7.421 1.00 90.50 85 LEU A C 1
ATOM 709 O O . LEU A 1 85 ? -15.261 10.765 7.226 1.00 90.50 85 LEU A O 1
ATOM 713 N N . LEU A 1 86 ? -15.615 8.552 7.074 1.00 88.50 86 LEU A N 1
ATOM 714 C CA . LEU A 1 86 ? -16.946 8.669 6.499 1.00 88.50 86 LEU A CA 1
ATOM 715 C C . LEU A 1 86 ? -17.965 8.827 7.630 1.00 88.50 86 LEU A C 1
ATOM 717 O O . LEU A 1 86 ? -18.199 7.900 8.408 1.00 88.50 86 LEU A O 1
ATOM 721 N N . GLU A 1 87 ? -18.553 10.015 7.734 1.00 86.31 87 GLU A N 1
ATOM 722 C CA . GLU A 1 87 ? -19.577 10.305 8.736 1.00 86.31 87 GLU A CA 1
ATOM 723 C C . GLU A 1 87 ? -20.863 9.506 8.472 1.00 86.31 87 GLU A C 1
ATOM 725 O O . GLU A 1 87 ? -21.247 9.258 7.330 1.00 86.31 87 GLU A O 1
ATOM 730 N N . GLY A 1 88 ? -21.537 9.087 9.547 1.00 84.69 88 GLY A N 1
ATOM 731 C CA . GLY A 1 88 ? -22.818 8.377 9.469 1.00 84.69 88 GLY A CA 1
ATOM 732 C C . GLY A 1 88 ? -22.735 6.906 9.047 1.00 84.69 88 GLY A C 1
ATOM 733 O O . GLY A 1 88 ? -23.775 6.265 8.914 1.00 84.69 88 GLY A O 1
ATOM 734 N N . ILE A 1 89 ? -21.533 6.348 8.861 1.00 88.06 89 ILE A N 1
ATOM 735 C CA . ILE A 1 89 ? -21.368 4.939 8.489 1.00 88.06 89 ILE A CA 1
ATOM 736 C C . ILE A 1 89 ? -21.173 4.058 9.724 1.00 88.06 89 ILE A C 1
ATOM 738 O O . ILE A 1 89 ? -20.263 4.252 10.537 1.00 88.06 89 ILE A O 1
ATOM 742 N N . ASP A 1 90 ? -21.997 3.016 9.825 1.00 87.25 90 ASP A N 1
ATOM 743 C CA . ASP A 1 90 ? -21.799 1.951 10.798 1.00 87.25 90 ASP A CA 1
ATOM 744 C C . ASP A 1 90 ? -20.768 0.921 10.303 1.00 87.25 90 ASP A C 1
ATOM 746 O O . ASP A 1 90 ? -21.120 -0.102 9.723 1.00 87.25 90 ASP A O 1
ATOM 750 N N . ALA A 1 91 ? -19.475 1.215 10.485 1.00 86.88 91 ALA A N 1
ATOM 751 C CA . ALA A 1 91 ? -18.391 0.322 10.066 1.00 86.88 91 ALA A CA 1
ATOM 752 C C . ALA A 1 91 ? -17.286 0.156 11.121 1.00 86.88 91 ALA A C 1
ATOM 754 O O . ALA A 1 91 ? -17.110 0.998 12.007 1.00 86.88 91 ALA A O 1
ATOM 755 N N . HIS A 1 92 ? -16.517 -0.929 10.978 1.00 88.75 92 HIS A N 1
ATOM 756 C CA . HIS A 1 92 ? -15.182 -1.051 11.563 1.00 88.75 92 HIS A CA 1
ATOM 757 C C . HIS A 1 92 ? -14.192 -0.226 10.728 1.00 88.75 92 HIS A C 1
ATOM 759 O O . HIS A 1 92 ? -14.233 -0.265 9.499 1.00 88.75 92 HIS A O 1
ATOM 765 N N . ILE A 1 93 ? -13.284 0.492 11.385 1.00 91.19 93 ILE A N 1
ATOM 766 C CA . ILE A 1 93 ? -12.275 1.341 10.746 1.00 91.19 93 ILE A CA 1
ATOM 767 C C . ILE A 1 93 ? -10.897 0.785 11.092 1.00 91.19 93 ILE A C 1
ATOM 769 O O . ILE A 1 93 ? -10.533 0.711 12.264 1.00 91.19 93 ILE A O 1
ATOM 773 N N . LEU A 1 94 ? -10.132 0.412 10.068 1.00 91.38 94 LEU A N 1
ATOM 774 C CA . LEU A 1 94 ? -8.737 -0.001 10.196 1.00 91.38 94 LEU A CA 1
ATOM 775 C C . LEU A 1 94 ? -7.848 1.092 9.607 1.00 91.38 94 LEU A C 1
ATOM 777 O O . LEU A 1 94 ? -7.983 1.437 8.435 1.00 91.38 94 LEU A O 1
ATOM 781 N N . VAL A 1 95 ? -6.937 1.626 10.415 1.00 92.00 95 VAL A N 1
ATOM 782 C CA . VAL A 1 95 ? -5.992 2.667 10.003 1.00 92.00 95 VAL A CA 1
ATOM 783 C C . VAL A 1 95 ? -4.600 2.065 9.870 1.00 92.00 95 VAL A C 1
ATOM 785 O O . VAL A 1 95 ? -4.106 1.406 10.785 1.00 92.00 95 VAL A O 1
ATOM 788 N N . PHE A 1 96 ? -3.956 2.334 8.734 1.00 91.00 96 PHE A N 1
ATOM 789 C CA . PHE A 1 96 ? -2.571 1.960 8.466 1.00 91.00 96 PHE A CA 1
ATOM 790 C C . PHE A 1 96 ? -1.748 3.220 8.204 1.00 91.00 96 PHE A C 1
ATOM 792 O O . PHE A 1 96 ? -2.081 4.005 7.318 1.00 91.00 96 PHE A O 1
ATOM 799 N N . ILE A 1 97 ? -0.670 3.409 8.959 1.00 89.69 97 ILE A N 1
ATOM 800 C CA . ILE A 1 97 ? 0.269 4.519 8.792 1.00 89.69 97 ILE A CA 1
ATOM 801 C C . ILE A 1 97 ? 1.509 3.951 8.108 1.00 89.69 97 ILE A C 1
ATOM 803 O O . ILE A 1 97 ? 2.188 3.100 8.673 1.00 89.69 97 ILE A O 1
ATOM 807 N N . ASN A 1 98 ? 1.790 4.385 6.877 1.00 87.81 98 ASN A N 1
ATOM 808 C CA . ASN A 1 98 ? 2.930 3.903 6.082 1.00 87.81 98 ASN A CA 1
ATOM 809 C C . ASN A 1 98 ? 3.008 2.363 5.971 1.00 87.81 98 ASN A C 1
ATOM 811 O O . ASN A 1 98 ? 4.090 1.784 5.935 1.00 87.81 98 ASN A O 1
ATOM 815 N N . GLY A 1 99 ? 1.850 1.696 5.918 1.00 85.69 99 GLY A N 1
ATOM 816 C CA . GLY A 1 99 ? 1.743 0.235 5.828 1.00 85.69 99 GLY A CA 1
ATOM 817 C C . GLY A 1 99 ? 1.717 -0.504 7.171 1.00 85.69 99 GLY A C 1
ATOM 818 O O . GLY A 1 99 ? 1.415 -1.695 7.180 1.00 85.69 99 GLY A O 1
ATOM 819 N N . ASP A 1 100 ? 1.952 0.176 8.297 1.00 85.25 100 ASP A N 1
ATOM 820 C CA . ASP A 1 100 ? 1.848 -0.405 9.639 1.00 85.25 100 ASP A CA 1
ATOM 821 C C . ASP A 1 100 ? 0.460 -0.148 10.252 1.00 85.25 100 ASP A C 1
ATOM 823 O O . ASP A 1 100 ? -0.065 0.964 10.200 1.00 85.25 100 ASP A O 1
ATOM 827 N N . PHE A 1 101 ? -0.146 -1.174 10.856 1.00 89.38 101 PHE A N 1
ATOM 828 C CA . PHE A 1 101 ? -1.451 -1.061 11.519 1.00 89.38 101 PHE A CA 1
ATOM 829 C C . PHE A 1 101 ? -1.374 -0.194 12.787 1.00 89.38 101 PHE A C 1
ATOM 831 O O . PHE A 1 101 ? -0.548 -0.450 13.662 1.00 89.38 101 PHE A O 1
ATOM 838 N N . SER A 1 102 ? -2.277 0.784 12.916 1.00 90.69 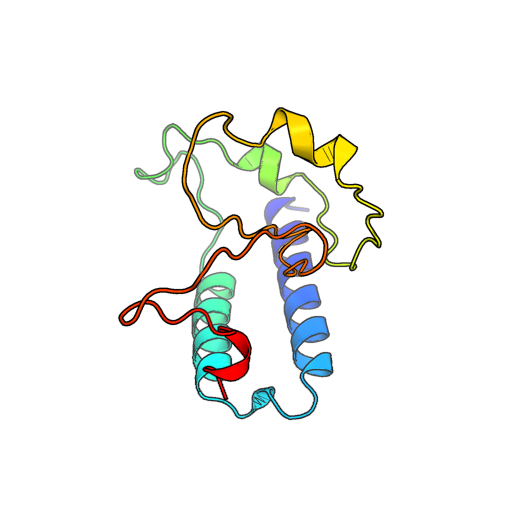102 SER A N 1
ATOM 839 C CA . SER A 1 102 ? -2.423 1.624 14.111 1.00 90.69 102 SER A CA 1
ATOM 840 C C . SER A 1 102 ? -3.666 1.227 14.901 1.00 90.69 102 SER A C 1
ATOM 842 O O . SER A 1 102 ? -4.790 1.565 14.524 1.00 90.69 102 SER A O 1
ATOM 844 N N . SER A 1 103 ? -3.477 0.533 16.024 1.00 89.75 103 SER A N 1
ATOM 845 C CA . SER A 1 103 ? -4.576 0.170 16.929 1.00 89.75 103 SER A CA 1
ATOM 846 C C . SER A 1 103 ? -5.221 1.388 17.595 1.00 89.75 103 SER A C 1
ATOM 848 O O . SER A 1 103 ? -6.422 1.378 17.831 1.00 89.75 103 SER A O 1
ATOM 850 N N . GLU A 1 104 ? -4.446 2.442 17.858 1.00 92.31 104 GLU A N 1
ATOM 851 C CA . GLU A 1 104 ? -4.910 3.665 18.526 1.00 92.31 104 GLU A CA 1
ATOM 852 C C . GLU A 1 104 ? -5.890 4.481 17.669 1.00 92.31 104 GLU A C 1
ATOM 854 O O . GLU A 1 104 ? -6.846 5.073 18.182 1.00 92.31 104 GLU A O 1
ATOM 859 N N . LEU A 1 105 ? -5.638 4.522 16.358 1.00 93.31 105 LEU A N 1
ATOM 860 C CA . LEU A 1 105 ? -6.451 5.267 15.397 1.00 93.31 105 LEU A CA 1
ATOM 861 C C . LEU A 1 105 ? -7.561 4.417 14.767 1.00 93.31 105 LEU A C 1
ATOM 863 O O . LEU A 1 105 ? -8.465 4.961 14.135 1.00 93.31 105 LEU A O 1
ATOM 867 N N . SER A 1 106 ? -7.498 3.096 14.931 1.00 92.25 106 SER A N 1
ATOM 868 C CA . SER A 1 106 ? -8.521 2.172 14.444 1.00 92.25 106 SER A CA 1
ATOM 869 C C . SER A 1 106 ? -9.721 2.113 15.388 1.00 92.25 106 SER A C 1
ATOM 871 O O . SER A 1 106 ? -9.597 2.269 16.601 1.00 92.25 106 SER A O 1
ATOM 873 N N . LEU A 1 107 ? -10.899 1.838 14.830 1.00 90.38 107 LEU A N 1
ATOM 874 C CA . LEU A 1 107 ? -12.142 1.658 15.573 1.00 90.38 107 LEU A CA 1
ATOM 875 C C . LEU A 1 107 ? -12.754 0.306 15.218 1.00 90.38 107 LEU A C 1
ATOM 877 O O . LEU A 1 107 ? -13.387 0.144 14.175 1.00 90.38 107 LEU A O 1
ATOM 881 N N . LEU A 1 108 ? -12.601 -0.665 16.111 1.00 88.19 108 LEU A N 1
ATOM 882 C CA . LEU A 1 108 ? -13.292 -1.944 16.019 1.00 88.19 108 LEU A CA 1
ATOM 883 C C . LEU A 1 108 ? -14.514 -1.912 16.940 1.00 88.19 108 LEU A C 1
ATOM 885 O O . LEU A 1 108 ? -14.370 -1.906 18.157 1.00 88.19 108 LEU A O 1
ATOM 889 N N . LYS A 1 109 ? -15.711 -1.863 16.348 1.00 83.50 109 LYS A N 1
ATOM 890 C CA . LYS A 1 109 ? -16.989 -2.088 17.046 1.00 83.50 109 LYS A CA 1
ATOM 891 C C . LYS A 1 109 ? -17.143 -3.558 17.446 1.00 83.50 109 LYS A C 1
ATOM 893 O O . LYS A 1 109 ? -16.272 -4.367 17.121 1.00 83.50 109 LYS A O 1
ATOM 898 N N .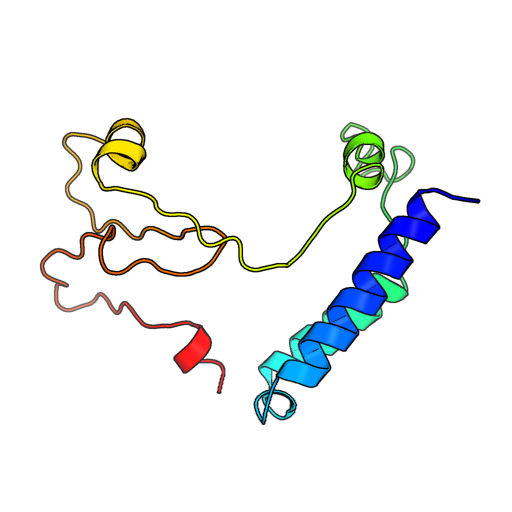 ASP A 1 110 ? -18.252 -3.900 18.099 1.00 81.94 110 ASP A N 1
ATOM 899 C CA . ASP A 1 110 ? -18.578 -5.279 18.466 1.00 81.94 110 ASP A CA 1
ATOM 900 C C . ASP A 1 110 ? -18.442 -6.208 17.255 1.00 81.94 110 ASP A C 1
ATOM 902 O O . ASP A 1 110 ? -19.188 -6.132 16.276 1.00 81.94 110 ASP A O 1
ATOM 906 N N . ILE A 1 111 ? -17.426 -7.069 17.303 1.00 79.19 111 ILE A N 1
ATOM 907 C CA . ILE A 1 111 ? -17.165 -8.037 16.246 1.00 79.19 111 ILE A CA 1
ATOM 908 C C . ILE A 1 111 ? -18.214 -9.138 16.404 1.00 79.19 111 ILE A C 1
ATOM 910 O O . ILE A 1 111 ? -18.079 -10.045 17.228 1.00 79.19 111 ILE A O 1
ATOM 914 N N . ASN A 1 112 ? -19.295 -9.021 15.634 1.00 73.19 112 ASN A N 1
ATOM 915 C CA . ASN A 1 112 ? -20.382 -9.993 15.614 1.00 73.19 112 ASN A CA 1
ATOM 916 C C . ASN A 1 112 ? -19.863 -11.409 15.311 1.00 73.19 112 ASN A C 1
ATOM 918 O O . ASN A 1 112 ? -18.872 -11.598 14.596 1.00 73.19 112 ASN A O 1
ATOM 922 N N . LYS A 1 113 ? -20.575 -12.428 15.812 1.00 73.75 113 LYS A N 1
ATOM 923 C CA . LYS A 1 113 ? -20.297 -13.839 15.501 1.00 73.75 113 LYS A CA 1
ATOM 924 C C . LYS A 1 113 ? -20.309 -14.037 13.978 1.00 73.75 113 LYS A C 1
ATOM 926 O O . LYS A 1 113 ? -21.367 -13.989 13.364 1.00 73.75 113 LYS A O 1
ATOM 931 N N . GLY A 1 114 ? -19.133 -14.243 13.383 1.00 80.50 114 GLY A N 1
ATOM 932 C CA . GLY A 1 114 ? -18.958 -14.447 11.938 1.00 80.50 114 GLY A CA 1
ATOM 933 C C . GLY A 1 114 ? -17.833 -13.623 11.309 1.00 80.50 114 GLY A C 1
ATOM 934 O O . GLY A 1 114 ? -17.363 -13.981 10.233 1.00 80.50 114 GLY A O 1
ATOM 935 N N . ILE A 1 115 ? -17.352 -12.571 11.980 1.00 83.62 115 ILE A N 1
ATOM 936 C CA . ILE A 1 115 ? -16.221 -11.762 11.504 1.00 83.62 115 ILE A CA 1
ATOM 937 C C . ILE A 1 115 ? -14.963 -12.128 12.298 1.00 83.62 115 ILE A C 1
ATOM 939 O O . ILE A 1 115 ? -14.979 -12.184 13.525 1.00 83.62 115 ILE A O 1
ATOM 943 N N . ARG A 1 116 ? -13.852 -12.367 11.592 1.00 80.56 116 ARG A N 1
ATOM 944 C CA . ARG A 1 116 ? -12.524 -12.542 12.189 1.00 80.56 116 ARG A CA 1
ATOM 945 C C . ARG A 1 116 ? -11.587 -11.479 11.636 1.00 80.56 116 ARG A C 1
ATOM 947 O O . ARG A 1 116 ? -11.349 -11.438 10.434 1.00 80.56 116 ARG A O 1
ATOM 954 N N . ILE A 1 117 ? -11.027 -10.674 12.529 1.00 81.19 117 ILE A N 1
ATOM 955 C CA . ILE A 1 117 ? -9.966 -9.715 12.221 1.00 81.19 117 ILE A CA 1
ATOM 956 C C . ILE A 1 117 ? -8.698 -10.252 12.878 1.00 81.19 117 ILE A C 1
ATOM 958 O O . ILE A 1 117 ? -8.694 -10.537 14.073 1.00 81.19 117 ILE A O 1
ATOM 962 N N . ASP A 1 118 ? -7.654 -10.472 12.088 1.00 80.06 118 ASP A N 1
ATOM 963 C CA . ASP A 1 118 ? -6.398 -11.060 12.549 1.00 80.06 118 ASP A CA 1
ATOM 964 C C . ASP A 1 118 ? -5.239 -10.499 11.715 1.00 80.06 118 ASP A C 1
ATOM 966 O O . ASP A 1 118 ? -5.435 -9.982 10.611 1.00 80.06 118 ASP A O 1
ATOM 970 N N . SER A 1 119 ? -4.027 -10.591 12.245 1.00 79.56 119 SER A N 1
ATOM 971 C CA . SER A 1 119 ? -2.825 -10.093 11.588 1.00 79.56 119 SER A CA 1
ATOM 972 C C . SER A 1 119 ? -2.394 -11.049 10.482 1.00 79.56 119 SER A C 1
ATOM 974 O O . SER A 1 119 ? -2.129 -12.226 10.730 1.00 79.56 119 SER A O 1
ATOM 976 N N . ILE A 1 120 ? -2.250 -10.534 9.256 1.00 76.50 120 ILE A N 1
ATOM 977 C CA . ILE A 1 120 ? -1.661 -11.303 8.151 1.00 76.50 120 ILE A CA 1
ATOM 978 C C . ILE A 1 120 ? -0.268 -11.801 8.557 1.00 76.50 120 ILE A C 1
ATOM 980 O O . ILE A 1 120 ? 0.046 -12.964 8.338 1.00 76.50 120 ILE A O 1
ATOM 984 N N . LYS A 1 121 ? 0.540 -10.970 9.232 1.00 73.56 121 LYS A N 1
ATOM 985 C CA . LYS A 1 121 ? 1.871 -11.370 9.714 1.00 73.56 121 LYS A CA 1
ATOM 986 C C . LYS A 1 121 ? 1.808 -12.617 10.601 1.00 73.56 121 LYS A C 1
ATOM 988 O O . LYS A 1 121 ? 2.609 -13.526 10.422 1.00 73.56 121 LYS A O 1
ATOM 993 N N . ASP A 1 122 ? 0.834 -12.691 11.504 1.00 71.75 122 ASP A N 1
ATOM 994 C CA . ASP A 1 122 ? 0.696 -13.832 12.415 1.00 71.75 122 ASP A CA 1
ATOM 995 C C . ASP A 1 122 ? 0.166 -15.094 11.721 1.00 71.75 122 ASP A C 1
ATOM 997 O O . ASP A 1 122 ? 0.329 -16.198 12.244 1.00 71.75 122 ASP A O 1
ATOM 1001 N N . LYS A 1 123 ? -0.442 -14.946 10.535 1.00 74.75 123 LYS A N 1
ATOM 1002 C CA . LYS A 1 123 ? -0.907 -16.051 9.681 1.00 74.75 123 LYS A CA 1
ATOM 1003 C C . LYS A 1 123 ? 0.110 -16.535 8.658 1.00 74.75 123 LYS A C 1
ATOM 1005 O O . LYS A 1 123 ? -0.095 -17.604 8.099 1.00 74.75 123 LYS A O 1
ATOM 1010 N N . LEU A 1 124 ? 1.177 -15.779 8.420 1.00 65.12 124 LEU A N 1
ATOM 1011 C CA . LEU A 1 124 ? 2.209 -16.089 7.429 1.00 65.12 124 LEU A CA 1
ATOM 1012 C C . LEU A 1 124 ? 3.446 -16.794 8.022 1.00 65.12 124 LEU A C 1
ATOM 1014 O O . LEU A 1 124 ? 4.506 -16.760 7.395 1.00 65.12 124 LEU A O 1
ATOM 1018 N N . LYS A 1 125 ? 3.327 -17.386 9.220 1.00 55.22 125 LYS A N 1
ATOM 1019 C CA . LYS A 1 125 ? 4.394 -18.182 9.851 1.00 55.22 125 LYS A CA 1
ATOM 1020 C C . LYS A 1 125 ? 4.647 -19.487 9.109 1.00 55.22 125 LYS A C 1
ATOM 1022 O O . LYS A 1 125 ? 3.647 -20.167 8.796 1.00 55.22 125 LYS A O 1
#

Sequence (125 aa):
MDKNKKIKESFINNFHIFENKLNGESKGDFHKTRNDAFKNFTNLDFPNSKNEEWKYTNIAPLLSQIFSIDKVDSKISKDDIKKYLLEGIDAHILVFINGDFSSELSLLKDINKGIRIDSIKDKLK

Foldseek 3Di:
DDLQVVLLVVVVVVVVVVCVPCVPLCPFPVVVVVVVVVVVSNVDGDDALVPVVCVPPHCPVVSNDDDDPDPDPDPDDLVNCVVVD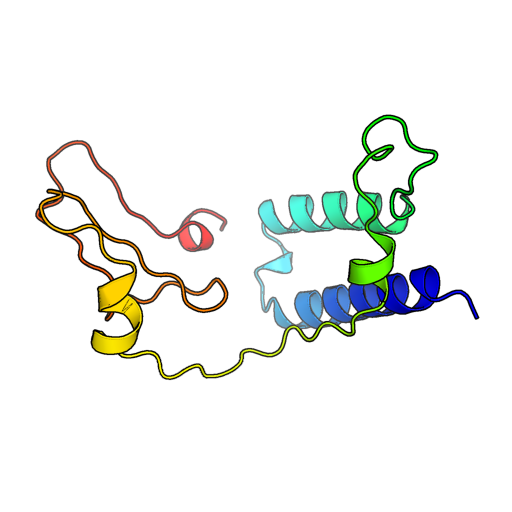DPPDPDWAWDDDSNHTDPPNTHDDPPPPPDDDDDPVVVRD

pLDDT: mean 86.25, std 9.1, range [49.0, 96.44]

Secondary structure (DSSP, 8-state):
--HHHHHHHHHHHHHHHHHHT-TTGGGSHHHHHHHHHHHHHHHSPPP-TTSGGGTT---HHHHTSPP----------HHHHHTTS-TT----EEEEETTEEEEEEEE-----TT-----HHHH--